Protein AF-A0AAW6TTZ0-F1 (afdb_monomer_lite)

Sequence (86 aa):
MSKRKNNPIRRQSPKDGSDACAAPESFRAVSLKAIAELLDTTRSSARRWLKEAGIRPISLGRGAKGAIRYRWAEVEAWLKSRQYVE

InterPro domains:
  IPR009061 Putative DNA-binding domain superfamily [SSF46955] (30-84)
  IPR036388 Winged helix-like DNA-binding domain superfamily [G3DSA:1.10.10.10] (29-86)
  IPR041657 Helix-turn-helix domain, group 17 [PF12728] (31-82)

Secondary structure (DSSP, 8-state):
----------------------------EEEHHHHHHHTTS-HHHHHHHHHHTTPPPEEESSGGGPEEEEEHHHHHHHHHHHHTT-

Radius of gyration: 26.37 Å; chains: 1; bounding box: 53×28×86 Å

pLDDT: mean 76.61, std 19.23, range [37.72, 95.75]

Structure (mmCIF, N/CA/C/O backbone):
data_AF-A0AAW6TTZ0-F1
#
_entry.id   AF-A0AAW6TTZ0-F1
#
loop_
_atom_site.group_PDB
_atom_site.id
_atom_site.type_symbol
_atom_site.label_atom_id
_atom_site.label_alt_id
_atom_site.label_comp_id
_atom_site.label_asym_id
_atom_site.label_entity_id
_atom_site.label_seq_id
_atom_site.pdbx_PDB_ins_code
_atom_site.Cartn_x
_atom_site.Cartn_y
_atom_site.Cartn_z
_atom_site.occupancy
_atom_site.B_iso_or_equiv
_atom_site.auth_seq_id
_atom_site.auth_comp_id
_atom_site.auth_asym_id
_atom_site.auth_atom_id
_atom_site.pdbx_PDB_model_num
ATOM 1 N N . MET A 1 1 ? -36.568 20.646 -73.702 1.00 37.72 1 MET A N 1
ATOM 2 C CA . MET A 1 1 ? -36.976 19.265 -73.366 1.00 37.72 1 MET A CA 1
ATOM 3 C C . MET A 1 1 ? -36.290 18.818 -72.075 1.00 37.72 1 MET A C 1
ATOM 5 O O . MET A 1 1 ? -35.076 18.849 -72.001 1.00 37.72 1 MET A O 1
ATOM 9 N N . SER A 1 2 ? -37.107 18.480 -71.074 1.00 43.75 2 SER A N 1
ATOM 10 C CA . SER A 1 2 ? -36.943 17.509 -69.973 1.00 43.75 2 SER A CA 1
ATOM 11 C C . SER A 1 2 ? -35.640 17.346 -69.157 1.00 43.75 2 SER A C 1
ATOM 13 O O . SER A 1 2 ? -34.696 16.705 -69.590 1.00 43.75 2 SER A O 1
ATOM 15 N N . LYS A 1 3 ? -35.779 17.723 -67.869 1.00 46.62 3 LYS A N 1
ATOM 16 C CA . LYS A 1 3 ? -35.521 16.954 -66.622 1.00 46.62 3 LYS A CA 1
ATOM 17 C C . LYS A 1 3 ? -34.110 16.378 -66.363 1.00 46.62 3 LYS A C 1
ATOM 19 O O . LYS A 1 3 ? -33.745 15.377 -66.961 1.00 46.62 3 LYS A O 1
ATOM 24 N N . ARG A 1 4 ? -33.515 16.752 -65.217 1.00 50.53 4 ARG A N 1
ATOM 25 C CA . ARG A 1 4 ? -33.547 15.939 -63.971 1.00 50.53 4 ARG A CA 1
ATOM 26 C C . ARG A 1 4 ? -32.843 16.639 -62.795 1.00 50.53 4 ARG A C 1
ATOM 28 O O . ARG A 1 4 ? -31.717 17.099 -62.903 1.00 50.53 4 ARG A O 1
ATOM 35 N N . LYS A 1 5 ? -33.561 16.687 -61.668 1.00 57.16 5 LYS A N 1
ATOM 36 C CA . LYS A 1 5 ? -33.098 17.032 -60.315 1.00 57.16 5 LYS A CA 1
ATOM 37 C C . LYS A 1 5 ? -32.169 15.925 -59.799 1.00 57.16 5 LYS A C 1
ATOM 39 O O . LYS A 1 5 ? -32.521 14.769 -60.012 1.00 57.16 5 LYS A O 1
ATOM 44 N N . ASN A 1 6 ? -31.130 16.246 -59.021 1.00 52.72 6 ASN A N 1
ATOM 45 C CA . ASN A 1 6 ? -30.822 15.460 -57.819 1.00 52.72 6 ASN A CA 1
ATOM 46 C C . ASN A 1 6 ? -29.912 16.208 -56.826 1.00 52.72 6 ASN A C 1
ATOM 48 O O . ASN A 1 6 ? -28.787 16.575 -57.145 1.00 52.72 6 ASN A O 1
ATOM 52 N N . ASN A 1 7 ? -30.427 16.388 -55.610 1.00 61.09 7 ASN A N 1
ATOM 53 C CA . 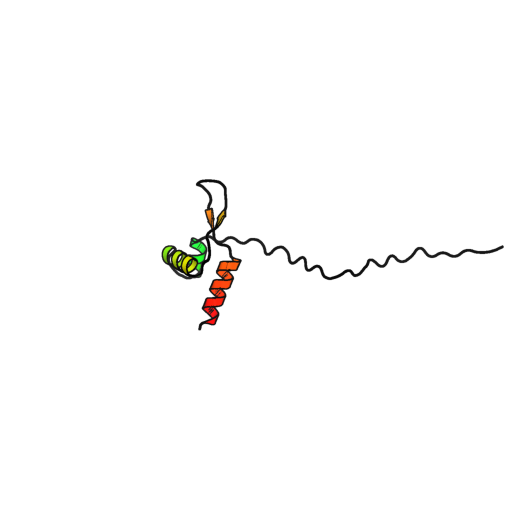ASN A 1 7 ? -29.727 16.853 -54.413 1.00 61.09 7 ASN A CA 1
ATOM 54 C C . ASN A 1 7 ? -28.570 15.906 -54.041 1.00 61.09 7 ASN A C 1
ATOM 56 O O . ASN A 1 7 ? -28.820 14.704 -53.904 1.00 61.09 7 ASN A O 1
ATOM 60 N N . PRO A 1 8 ? -27.359 16.394 -53.729 1.00 52.69 8 PRO A N 1
ATOM 61 C CA . PRO A 1 8 ? -26.413 15.605 -52.959 1.00 52.69 8 PRO A CA 1
ATOM 62 C C . PRO A 1 8 ? -26.786 15.663 -51.469 1.00 52.69 8 PRO A C 1
ATOM 64 O O . PRO A 1 8 ? -26.463 16.594 -50.740 1.00 52.69 8 PRO A O 1
ATOM 67 N N . ILE A 1 9 ? -27.554 14.647 -51.073 1.00 54.59 9 ILE A N 1
ATOM 68 C CA . ILE A 1 9 ? -27.615 13.967 -49.770 1.00 54.59 9 ILE A CA 1
ATOM 69 C C . ILE A 1 9 ? -26.792 14.642 -48.658 1.00 54.59 9 ILE A C 1
ATOM 71 O O . ILE A 1 9 ? -25.571 14.502 -48.565 1.00 54.59 9 ILE A O 1
ATOM 75 N N . ARG A 1 10 ? -27.516 15.312 -47.754 1.00 45.22 10 ARG A N 1
ATOM 76 C CA . ARG A 1 10 ? -27.067 15.721 -46.422 1.00 45.22 10 ARG A CA 1
ATOM 77 C C . ARG A 1 10 ? -26.657 14.452 -45.667 1.00 45.22 10 ARG A C 1
ATOM 79 O O . ARG A 1 10 ? -27.516 13.735 -45.162 1.00 45.22 10 ARG A O 1
ATOM 86 N N . ARG A 1 11 ? -25.359 14.142 -45.628 1.00 48.66 11 ARG A N 1
ATOM 87 C CA . ARG A 1 11 ? -24.820 13.078 -44.772 1.00 48.66 11 ARG A CA 1
ATOM 88 C C . ARG A 1 11 ? -24.981 13.531 -43.323 1.00 48.66 11 ARG A C 1
ATOM 90 O O . ARG A 1 11 ? -24.150 14.256 -42.790 1.00 48.66 11 ARG A O 1
ATOM 97 N N . GLN A 1 12 ? -26.110 13.174 -42.722 1.00 54.69 12 GLN A N 1
ATOM 98 C CA . GLN A 1 12 ? -26.245 13.150 -41.277 1.00 54.69 12 GLN A CA 1
ATOM 99 C C . GLN A 1 12 ? -25.323 12.037 -40.789 1.00 54.69 12 GLN A C 1
ATOM 101 O O . GLN A 1 12 ? -25.578 10.862 -41.046 1.00 54.69 12 GLN A O 1
ATOM 106 N N . SER A 1 13 ? -24.213 12.421 -40.162 1.00 53.12 13 SER A N 1
ATOM 107 C CA . SER A 1 13 ? -23.390 11.485 -39.409 1.00 53.12 13 SER A CA 1
ATOM 108 C C . SER A 1 13 ? -24.276 10.813 -38.354 1.00 53.12 13 SER A C 1
ATOM 110 O O . SER A 1 13 ? -25.032 11.524 -37.678 1.00 53.12 13 SER A O 1
ATOM 112 N N . PRO A 1 14 ? -24.234 9.477 -38.227 1.00 51.28 14 PRO A N 1
ATOM 113 C CA . PRO A 1 14 ? -25.022 8.767 -37.236 1.00 51.28 14 PRO A CA 1
ATOM 114 C C . PRO A 1 14 ? -24.680 9.290 -35.844 1.00 51.28 14 PRO A C 1
ATOM 116 O O . PRO A 1 14 ? -23.511 9.367 -35.467 1.00 51.28 14 PRO A O 1
ATOM 119 N N . LYS A 1 15 ? -25.712 9.646 -35.077 1.00 53.97 15 LYS A N 1
ATOM 120 C CA . LYS A 1 15 ? -25.631 9.657 -33.619 1.00 53.97 15 LYS A CA 1
ATOM 121 C C . LYS A 1 15 ? -25.629 8.196 -33.157 1.00 53.97 15 LYS A C 1
ATOM 123 O O . LYS A 1 15 ? -26.653 7.702 -32.702 1.00 53.97 15 LYS A O 1
ATOM 128 N N . ASP A 1 16 ? -24.499 7.522 -33.333 1.00 47.22 16 ASP A N 1
ATOM 129 C CA . ASP A 1 16 ? -24.105 6.413 -32.467 1.00 47.22 16 ASP A CA 1
ATOM 130 C C . ASP A 1 16 ? -23.553 7.097 -31.212 1.00 47.22 16 ASP A C 1
ATOM 132 O O . ASP A 1 16 ? -22.655 7.930 -31.279 1.00 47.22 16 ASP A O 1
ATOM 136 N N . GLY A 1 17 ? -24.240 7.008 -30.083 1.00 48.34 17 GLY A N 1
ATOM 137 C CA . GLY A 1 17 ? -24.260 5.755 -29.352 1.00 48.34 17 GLY A CA 1
ATOM 138 C C . GLY A 1 17 ? -23.120 5.869 -28.356 1.00 48.34 17 GLY A C 1
ATOM 139 O O . GLY A 1 17 ? -21.955 5.815 -28.723 1.00 48.34 17 GLY A O 1
ATOM 140 N N . SER A 1 18 ? -23.480 6.181 -27.119 1.00 56.12 18 SER A N 1
ATOM 141 C CA . SER A 1 18 ? -22.599 6.349 -25.977 1.00 56.12 18 SER A CA 1
ATOM 142 C C . SER A 1 18 ? -21.485 5.301 -25.938 1.00 56.12 18 SER A C 1
ATOM 144 O O . SER A 1 18 ? -21.718 4.184 -25.495 1.00 56.12 18 SER A O 1
ATOM 146 N N . ASP A 1 19 ? -20.269 5.689 -26.302 1.00 45.28 19 ASP A N 1
ATOM 147 C CA . ASP A 1 19 ? -19.084 5.066 -25.736 1.00 45.28 19 ASP A CA 1
ATOM 148 C C . ASP A 1 19 ? -18.474 6.100 -24.807 1.00 45.28 19 ASP A C 1
ATOM 150 O O . ASP A 1 19 ? -17.786 7.045 -25.207 1.00 45.28 19 ASP A O 1
ATOM 154 N N . ALA A 1 20 ? -18.830 5.966 -23.532 1.00 50.12 20 ALA A N 1
ATOM 155 C CA . ALA A 1 20 ? -18.064 6.555 -22.462 1.00 50.12 20 ALA A CA 1
ATOM 156 C C . ALA A 1 20 ? -16.668 5.926 -22.522 1.00 50.12 20 ALA A C 1
ATOM 158 O O . ALA A 1 20 ? -16.351 5.006 -21.774 1.00 50.12 20 ALA A O 1
ATOM 159 N N . CYS A 1 21 ? -15.806 6.465 -23.382 1.00 44.12 21 CYS A N 1
ATOM 160 C CA . CYS A 1 21 ? -14.368 6.402 -23.207 1.00 44.12 21 CYS A CA 1
ATOM 161 C C . CYS A 1 21 ? -14.042 7.249 -21.973 1.00 44.12 21 CYS A C 1
ATOM 163 O O . CYS A 1 21 ? -13.448 8.323 -22.069 1.00 44.12 21 CYS A O 1
ATOM 165 N N . ALA A 1 22 ? -14.496 6.795 -20.800 1.00 48.53 22 ALA A N 1
ATOM 166 C CA . ALA A 1 22 ? -13.909 7.189 -19.542 1.00 48.53 22 ALA A CA 1
ATOM 167 C C . ALA A 1 22 ? -12.420 6.912 -19.726 1.00 48.53 22 ALA A C 1
ATOM 169 O O . ALA A 1 22 ? -12.028 5.765 -19.953 1.00 48.53 22 ALA A O 1
ATOM 170 N N . ALA A 1 23 ? -11.621 7.983 -19.772 1.00 50.97 23 ALA A N 1
ATOM 171 C CA . ALA A 1 23 ? -10.173 7.885 -19.846 1.00 50.97 23 ALA A CA 1
ATOM 172 C C . ALA A 1 23 ? -9.749 6.769 -18.884 1.00 50.97 23 ALA A C 1
ATOM 174 O O . ALA A 1 23 ? -10.241 6.788 -17.751 1.00 50.97 23 ALA A O 1
ATOM 175 N N . PRO A 1 24 ? -8.946 5.778 -19.323 1.00 52.75 24 PRO A N 1
ATOM 176 C CA . PRO A 1 24 ? -8.609 4.641 -18.478 1.00 52.75 24 PRO A CA 1
ATOM 177 C C . PRO A 1 24 ? -8.119 5.225 -17.168 1.00 52.75 24 PRO A C 1
ATOM 179 O O . PRO A 1 24 ? -7.160 6.001 -17.204 1.00 52.75 24 PRO A O 1
ATOM 182 N N . GLU A 1 25 ? -8.849 4.963 -16.075 1.00 58.03 25 GLU A N 1
ATOM 183 C CA . GLU A 1 25 ? -8.584 5.563 -14.772 1.00 58.03 25 GLU A CA 1
ATOM 184 C C 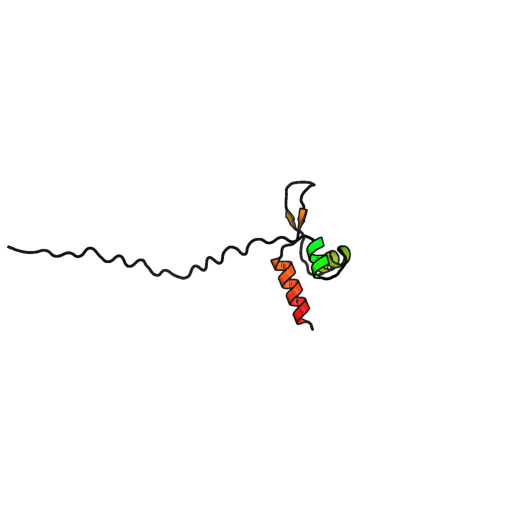. GLU A 1 25 ? -7.083 5.489 -14.555 1.00 58.03 25 GLU A C 1
ATOM 186 O O . GLU A 1 25 ? -6.508 4.398 -14.499 1.00 58.03 25 GLU A O 1
ATOM 191 N N . SER A 1 26 ? -6.437 6.655 -14.612 1.00 62.88 26 SER A N 1
ATOM 192 C CA . SER A 1 26 ? -4.992 6.752 -14.765 1.00 62.88 26 SER A CA 1
ATOM 193 C C . SER A 1 26 ? -4.351 5.840 -13.730 1.00 62.88 26 SER A C 1
ATOM 195 O O . SER A 1 26 ? -4.588 6.025 -12.534 1.00 62.88 26 SER A O 1
ATOM 197 N N . PHE A 1 27 ? -3.623 4.814 -14.178 1.00 72.06 27 PHE A N 1
ATOM 198 C CA . PHE A 1 27 ? -3.087 3.802 -13.278 1.00 72.06 27 PHE A CA 1
ATOM 199 C C . PHE A 1 27 ? -2.170 4.481 -12.260 1.00 72.06 27 PHE A C 1
ATOM 201 O O . PHE A 1 27 ? -1.028 4.844 -12.555 1.00 72.06 27 PHE A O 1
ATOM 208 N N . ARG A 1 28 ? -2.691 4.693 -11.051 1.00 87.69 28 ARG A N 1
ATOM 209 C CA . ARG A 1 28 ? -1.993 5.411 -9.993 1.00 87.69 28 ARG A CA 1
ATOM 210 C C . ARG A 1 28 ? -1.440 4.401 -9.008 1.00 87.69 28 ARG A C 1
ATOM 212 O O . ARG A 1 28 ? -2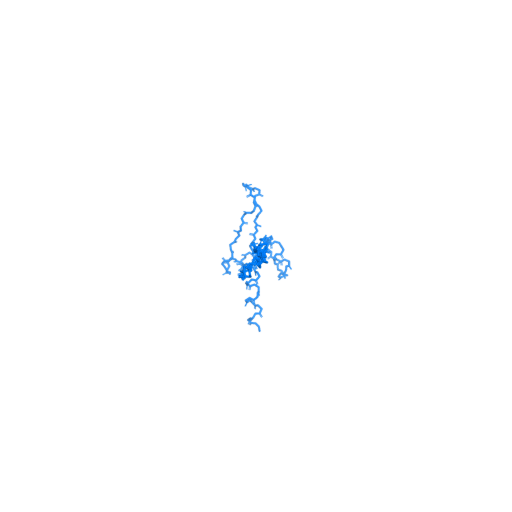.179 3.668 -8.354 1.00 87.69 28 ARG A O 1
ATOM 219 N N . ALA A 1 29 ? -0.119 4.371 -8.903 1.00 90.81 29 ALA A N 1
ATOM 220 C CA . ALA A 1 29 ? 0.593 3.487 -7.998 1.00 90.81 29 ALA A CA 1
ATOM 221 C C . ALA A 1 29 ? 1.282 4.297 -6.895 1.00 90.81 29 ALA A C 1
ATOM 223 O O . ALA A 1 29 ? 2.147 5.138 -7.155 1.00 90.81 29 ALA A O 1
ATOM 224 N N . VAL A 1 30 ? 0.925 4.023 -5.647 1.00 92.00 30 VAL A N 1
ATOM 225 C CA . VAL A 1 30 ? 1.430 4.742 -4.471 1.00 92.00 30 VAL A CA 1
ATOM 226 C C . VAL A 1 30 ? 2.476 3.921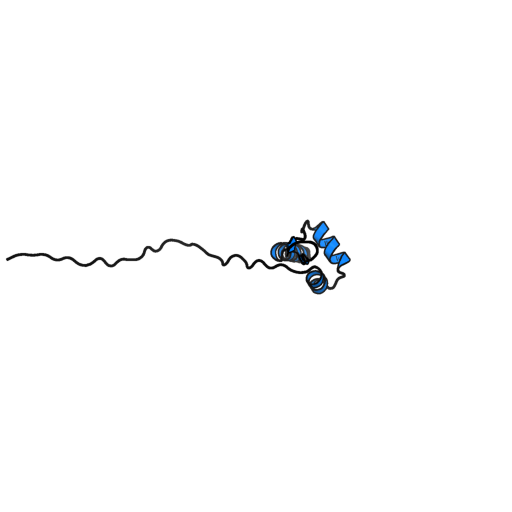 -3.727 1.00 92.00 30 VAL A C 1
ATOM 228 O O . VAL A 1 30 ? 2.480 2.692 -3.768 1.00 92.00 30 VAL A O 1
ATOM 231 N N . SER A 1 31 ? 3.426 4.597 -3.086 1.00 93.56 31 SER A N 1
ATOM 232 C CA . SER A 1 31 ? 4.442 3.934 -2.267 1.00 93.56 31 SER A CA 1
ATOM 233 C C . SER A 1 31 ? 3.900 3.637 -0.870 1.00 93.56 31 SER A C 1
ATOM 235 O O . SER A 1 31 ? 3.005 4.323 -0.382 1.00 93.56 31 SER A O 1
ATOM 237 N N . LEU A 1 32 ? 4.496 2.657 -0.184 1.00 93.25 32 LEU A N 1
ATOM 238 C CA . LEU A 1 32 ? 4.159 2.377 1.216 1.00 93.25 32 LEU A CA 1
ATOM 239 C C . LEU A 1 32 ? 4.377 3.595 2.126 1.00 93.25 32 LEU A C 1
ATOM 241 O O . LEU A 1 32 ? 3.634 3.790 3.079 1.00 93.25 32 LEU A O 1
ATOM 245 N N . LYS A 1 33 ? 5.408 4.402 1.832 1.00 94.50 33 LYS A N 1
ATOM 246 C CA . LYS A 1 33 ? 5.723 5.618 2.588 1.00 94.50 33 LYS A CA 1
ATOM 247 C C . LYS A 1 33 ? 4.575 6.628 2.505 1.00 94.50 33 LYS A C 1
ATOM 249 O O . LYS A 1 33 ? 4.130 7.084 3.544 1.00 94.50 33 LYS A O 1
ATOM 254 N N . ALA A 1 34 ? 4.059 6.888 1.304 1.00 93.38 34 ALA A N 1
ATOM 255 C CA . ALA A 1 34 ? 2.950 7.822 1.116 1.00 93.38 34 ALA A CA 1
ATOM 256 C C . ALA A 1 34 ? 1.667 7.356 1.826 1.00 93.38 34 ALA A C 1
ATOM 258 O O . ALA A 1 34 ? 0.956 8.167 2.402 1.00 93.38 34 ALA A O 1
ATOM 259 N N . ILE A 1 35 ? 1.387 6.046 1.825 1.00 92.38 35 ILE A N 1
ATOM 260 C CA . ILE A 1 35 ? 0.235 5.489 2.556 1.00 92.38 35 ILE A CA 1
ATOM 261 C C . ILE A 1 35 ? 0.414 5.661 4.068 1.00 92.38 35 ILE A C 1
ATOM 263 O O . ILE A 1 35 ? -0.535 5.996 4.764 1.00 92.38 35 ILE A O 1
ATOM 267 N N . ALA A 1 36 ? 1.626 5.433 4.576 1.00 94.06 36 ALA A N 1
ATOM 268 C CA . ALA A 1 36 ? 1.927 5.600 5.992 1.00 94.06 36 ALA A CA 1
ATOM 269 C C . ALA A 1 36 ? 1.788 7.065 6.440 1.00 94.06 36 ALA A C 1
ATOM 271 O O . ALA A 1 36 ? 1.200 7.315 7.483 1.00 94.06 36 ALA A O 1
ATOM 272 N N . GLU A 1 37 ? 2.262 8.014 5.626 1.00 94.88 37 GLU A N 1
ATOM 273 C CA . GLU A 1 37 ? 2.100 9.456 5.866 1.00 94.88 37 GLU A CA 1
ATOM 274 C C . GLU A 1 37 ? 0.626 9.884 5.824 1.00 94.88 37 GLU A C 1
ATOM 276 O O . GLU A 1 37 ? 0.186 10.630 6.688 1.00 94.88 37 GLU A O 1
ATOM 281 N N . LEU A 1 38 ? -0.159 9.369 4.871 1.00 91.31 38 LEU A N 1
ATOM 282 C CA . LEU A 1 38 ? -1.594 9.664 4.768 1.00 91.31 38 LEU A CA 1
ATOM 283 C C . LEU A 1 38 ? -2.390 9.192 5.994 1.00 91.31 38 LEU A C 1
ATOM 285 O O . LEU A 1 38 ? -3.380 9.811 6.366 1.00 91.31 38 LEU A O 1
ATOM 289 N N . LEU A 1 39 ? -1.974 8.075 6.588 1.00 90.12 39 LEU A N 1
ATOM 290 C CA . LEU A 1 39 ? -2.613 7.462 7.752 1.00 90.12 39 LEU A CA 1
ATOM 291 C C . LEU A 1 39 ? -2.026 7.932 9.089 1.00 90.12 39 LEU A C 1
ATOM 293 O O . LEU A 1 39 ? -2.403 7.377 10.119 1.00 90.12 39 LEU A O 1
ATOM 297 N N . ASP A 1 40 ? -1.068 8.862 9.060 1.00 92.94 40 ASP A N 1
ATOM 298 C CA . ASP A 1 40 ? -0.276 9.292 10.218 1.00 92.94 40 ASP A CA 1
ATOM 299 C C . ASP A 1 40 ? 0.244 8.108 11.059 1.00 92.94 40 ASP A C 1
ATOM 301 O O . ASP A 1 40 ? 0.039 7.983 12.266 1.00 92.94 40 ASP A O 1
ATOM 305 N N . THR A 1 41 ? 0.863 7.136 10.384 1.00 93.44 41 THR A N 1
ATOM 306 C CA . THR A 1 41 ? 1.299 5.885 11.011 1.00 93.44 41 THR A CA 1
ATOM 307 C C . THR A 1 41 ? 2.670 5.426 10.524 1.00 93.44 41 THR A C 1
ATOM 309 O O . THR A 1 41 ? 3.282 5.987 9.614 1.00 93.44 41 THR A O 1
ATOM 312 N N . THR A 1 42 ? 3.183 4.347 11.117 1.00 95.75 42 THR A N 1
ATOM 313 C CA . THR A 1 42 ? 4.450 3.750 10.683 1.00 95.75 42 THR A CA 1
ATOM 314 C C . THR A 1 42 ? 4.275 2.900 9.423 1.00 95.75 42 THR A C 1
ATOM 316 O O . THR A 1 42 ? 3.243 2.268 9.191 1.00 95.75 42 THR A O 1
ATOM 319 N N . ARG A 1 43 ? 5.345 2.780 8.626 1.00 93.75 43 ARG A N 1
ATOM 320 C CA . ARG A 1 43 ? 5.371 1.904 7.438 1.00 93.75 43 ARG A CA 1
ATOM 321 C C . ARG A 1 43 ? 5.026 0.444 7.762 1.00 93.75 43 ARG A C 1
ATOM 323 O O . ARG A 1 43 ? 4.401 -0.224 6.941 1.00 93.75 43 ARG A O 1
ATOM 330 N N . SER A 1 44 ? 5.427 -0.047 8.935 1.00 95.38 44 SER A N 1
ATOM 331 C CA . SER A 1 44 ? 5.144 -1.415 9.385 1.00 95.38 44 SER A CA 1
ATOM 332 C C . SER A 1 44 ? 3.655 -1.621 9.659 1.00 95.38 44 SER A C 1
ATOM 334 O O . SER A 1 44 ? 3.087 -2.605 9.184 1.00 95.38 44 SER A O 1
ATOM 336 N N . SER A 1 45 ? 3.015 -0.668 10.347 1.00 94.88 45 SER A N 1
ATOM 337 C CA . SER A 1 45 ? 1.570 -0.677 10.605 1.00 94.88 45 SER A CA 1
ATOM 338 C C . SER A 1 45 ? 0.777 -0.605 9.303 1.00 94.88 45 SER A C 1
ATOM 340 O O . SER A 1 45 ? -0.054 -1.472 9.047 1.00 94.88 45 SER A O 1
ATOM 342 N N . ALA A 1 46 ? 1.114 0.343 8.421 1.00 93.75 46 ALA A N 1
ATOM 343 C CA . ALA A 1 46 ? 0.474 0.469 7.113 1.00 93.75 46 ALA A CA 1
ATOM 344 C C . ALA A 1 46 ? 0.592 -0.829 6.297 1.00 93.75 46 ALA A C 1
ATOM 346 O O . ALA A 1 46 ? -0.392 -1.312 5.745 1.00 93.75 46 ALA A O 1
ATOM 347 N N . ARG A 1 47 ? 1.775 -1.458 6.262 1.00 94.00 47 ARG A N 1
ATOM 348 C CA . ARG A 1 47 ? 1.975 -2.731 5.549 1.00 94.00 47 ARG A CA 1
ATOM 349 C C . ARG A 1 47 ? 1.122 -3.855 6.124 1.00 94.00 47 ARG A C 1
ATOM 351 O O . ARG A 1 47 ? 0.590 -4.658 5.360 1.00 94.00 47 ARG A O 1
ATOM 358 N N . ARG A 1 48 ? 1.034 -3.939 7.453 1.00 94.81 48 ARG A N 1
ATOM 359 C CA . ARG A 1 48 ? 0.216 -4.938 8.142 1.00 94.81 48 ARG A CA 1
ATOM 360 C C . ARG A 1 48 ? -1.256 -4.768 7.775 1.00 94.81 48 ARG A C 1
ATOM 362 O O . ARG A 1 48 ? -1.859 -5.736 7.330 1.00 94.81 48 ARG A O 1
ATOM 369 N N . TRP A 1 49 ? -1.785 -3.553 7.858 1.00 94.31 49 TRP A N 1
ATOM 370 C CA . TRP A 1 49 ? -3.182 -3.274 7.526 1.00 94.31 49 TRP A CA 1
ATOM 371 C C . TRP A 1 49 ? -3.509 -3.525 6.057 1.00 94.31 49 TRP A C 1
ATOM 373 O O . TRP A 1 49 ? -4.525 -4.140 5.765 1.00 94.31 49 TRP A O 1
ATOM 383 N N . LEU A 1 50 ? -2.630 -3.135 5.128 1.00 93.19 50 LEU A N 1
ATOM 384 C CA . LEU A 1 50 ? -2.816 -3.441 3.705 1.00 93.19 50 LEU A CA 1
ATOM 385 C C . LEU A 1 50 ? -2.857 -4.954 3.455 1.00 93.19 50 LEU A C 1
ATOM 387 O O . LEU A 1 50 ? -3.671 -5.427 2.669 1.00 93.19 50 LEU A O 1
ATOM 391 N N . LYS A 1 51 ? -2.014 -5.725 4.155 1.00 94.12 51 LYS A N 1
ATOM 392 C CA . LYS A 1 51 ? -2.025 -7.191 4.082 1.00 94.12 51 LYS A CA 1
ATOM 393 C C . LYS A 1 51 ? -3.317 -7.779 4.658 1.00 94.12 51 LYS A C 1
ATOM 395 O O . LYS A 1 51 ? -3.875 -8.685 4.049 1.00 94.12 51 LYS A O 1
ATOM 400 N N . GLU A 1 52 ? -3.774 -7.284 5.807 1.00 93.75 52 GLU A N 1
ATOM 401 C CA . GLU A 1 52 ? -5.036 -7.695 6.446 1.00 93.75 52 GLU A CA 1
ATOM 402 C C . GLU A 1 52 ? -6.251 -7.352 5.567 1.00 93.75 52 GLU A C 1
ATOM 404 O O . GLU A 1 52 ? -7.173 -8.152 5.463 1.00 93.75 52 GLU A O 1
ATOM 409 N N . ALA A 1 53 ? -6.201 -6.229 4.844 1.00 91.81 53 ALA A N 1
ATOM 410 C CA . ALA A 1 53 ? -7.192 -5.826 3.845 1.00 91.81 53 ALA A CA 1
ATOM 411 C C . ALA A 1 53 ? -7.099 -6.608 2.517 1.00 91.81 53 ALA A C 1
ATOM 413 O O . ALA A 1 53 ? -7.866 -6.349 1.593 1.00 91.81 53 ALA A O 1
ATOM 414 N N . GLY A 1 54 ? -6.142 -7.532 2.378 1.00 94.12 54 GLY A N 1
ATOM 415 C CA . GLY A 1 54 ? -5.939 -8.318 1.157 1.00 94.12 54 GLY A CA 1
ATOM 416 C C . GLY A 1 54 ? -5.308 -7.552 -0.014 1.00 94.12 54 GLY A C 1
ATOM 417 O O . GLY A 1 54 ? -5.181 -8.113 -1.104 1.00 94.12 54 GLY A O 1
ATOM 418 N N . ILE A 1 55 ? -4.863 -6.310 0.194 1.00 93.50 55 ILE A N 1
ATOM 419 C CA . ILE A 1 55 ? -4.263 -5.461 -0.841 1.00 93.50 55 ILE A CA 1
ATOM 420 C C . ILE A 1 55 ? -2.830 -5.920 -1.102 1.00 93.50 55 ILE A C 1
ATOM 422 O O . ILE A 1 55 ? -1.968 -5.921 -0.213 1.00 93.50 55 ILE A O 1
ATOM 426 N N . ARG A 1 56 ? -2.548 -6.303 -2.350 1.00 91.69 56 ARG A N 1
ATOM 427 C CA . ARG A 1 56 ? -1.249 -6.869 -2.725 1.00 91.69 56 ARG A CA 1
ATOM 428 C C . ARG A 1 56 ? -0.301 -5.796 -3.262 1.00 91.69 56 ARG A C 1
ATOM 430 O O . ARG A 1 56 ? -0.697 -4.970 -4.084 1.00 91.69 56 ARG A O 1
ATOM 437 N N . PRO A 1 57 ? 0.979 -5.819 -2.853 1.00 91.75 57 PRO A N 1
ATOM 438 C CA . PRO A 1 57 ? 1.983 -4.979 -3.477 1.00 91.75 57 PRO A CA 1
ATOM 439 C C . PRO A 1 57 ? 2.219 -5.401 -4.930 1.00 91.75 57 PRO A C 1
ATOM 441 O O . PRO A 1 57 ? 2.253 -6.586 -5.260 1.00 91.75 57 PRO A O 1
ATOM 444 N N . ILE A 1 58 ? 2.464 -4.412 -5.776 1.00 90.88 58 ILE A N 1
ATOM 445 C CA . ILE A 1 58 ? 2.900 -4.558 -7.159 1.00 90.88 58 ILE A CA 1
ATOM 446 C C . ILE A 1 58 ? 4.339 -4.059 -7.291 1.00 90.88 58 ILE A C 1
ATOM 448 O O . ILE A 1 58 ? 4.704 -3.003 -6.772 1.00 90.88 58 ILE A O 1
ATOM 452 N N . SER A 1 59 ? 5.170 -4.812 -8.002 1.00 89.25 59 SER A N 1
ATOM 453 C CA . SER A 1 59 ? 6.521 -4.372 -8.346 1.00 89.25 59 SER A CA 1
ATOM 454 C C . SER A 1 59 ? 6.460 -3.549 -9.628 1.00 89.25 59 SER A C 1
ATOM 456 O O . SER A 1 59 ? 6.108 -4.075 -10.681 1.00 89.25 59 SER A O 1
ATOM 458 N N . LEU A 1 60 ? 6.805 -2.263 -9.555 1.00 85.31 60 LEU A N 1
ATOM 459 C CA . LEU A 1 60 ? 6.986 -1.422 -10.738 1.00 85.31 60 LEU A CA 1
ATOM 460 C C . LEU A 1 60 ? 8.472 -1.314 -11.082 1.00 85.31 60 LEU A C 1
ATOM 462 O O . LEU A 1 60 ? 9.260 -0.767 -10.311 1.00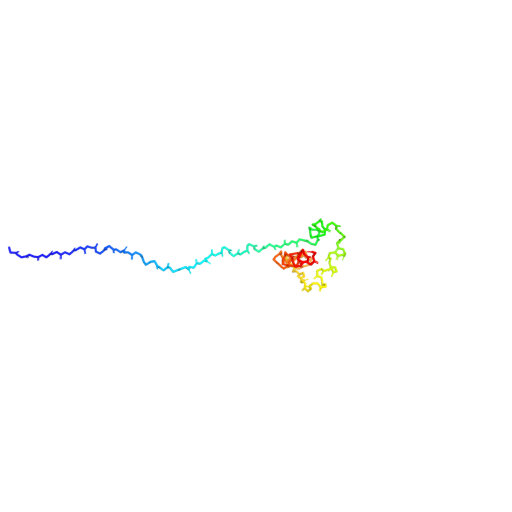 85.31 60 LEU A O 1
ATOM 466 N N . GLY A 1 61 ? 8.847 -1.832 -12.253 1.00 81.56 61 GLY A N 1
ATOM 467 C CA . GLY A 1 61 ? 10.228 -1.893 -12.743 1.00 81.56 61 GLY A CA 1
ATOM 468 C C . GLY A 1 61 ? 10.729 -3.329 -12.927 1.00 81.56 61 GLY A C 1
ATOM 469 O O . GLY A 1 61 ? 10.058 -4.285 -12.544 1.00 81.56 61 GLY A O 1
ATOM 470 N N . ARG A 1 62 ? 11.906 -3.492 -13.546 1.00 75.94 62 ARG A N 1
ATOM 471 C CA . ARG A 1 62 ? 12.509 -4.812 -13.805 1.00 75.94 62 ARG A CA 1
ATOM 472 C C . ARG A 1 62 ? 13.591 -5.149 -12.775 1.00 75.94 62 ARG A C 1
ATOM 474 O O . ARG A 1 62 ? 14.438 -4.314 -12.461 1.00 75.94 62 ARG A O 1
ATOM 481 N N . GLY A 1 63 ? 13.595 -6.401 -12.319 1.00 72.81 63 GLY A N 1
ATOM 482 C CA . GLY A 1 63 ? 14.651 -6.975 -11.479 1.00 72.81 63 GLY A CA 1
ATOM 483 C C . GLY A 1 63 ? 14.685 -6.444 -10.042 1.00 72.81 63 GLY A C 1
ATOM 484 O O . GLY A 1 63 ? 13.709 -5.894 -9.537 1.00 72.81 63 GLY A O 1
ATOM 485 N N . ALA A 1 64 ? 15.839 -6.588 -9.384 1.00 68.25 64 ALA A N 1
ATOM 486 C CA . ALA A 1 64 ? 16.055 -6.245 -7.971 1.00 68.25 64 ALA A CA 1
ATOM 487 C C . ALA A 1 64 ? 15.848 -4.756 -7.619 1.00 68.25 64 ALA A C 1
ATOM 489 O O . ALA A 1 64 ? 15.801 -4.400 -6.446 1.00 68.25 64 ALA A O 1
ATOM 490 N N . LYS A 1 65 ? 15.718 -3.883 -8.627 1.00 73.31 65 LYS A N 1
ATOM 491 C CA . LYS A 1 65 ? 15.455 -2.444 -8.466 1.00 73.31 65 LYS A CA 1
ATOM 492 C C . LYS A 1 65 ? 13.971 -2.080 -8.592 1.00 73.31 65 LYS A C 1
ATOM 494 O O . LYS A 1 65 ? 13.636 -0.899 -8.555 1.00 73.31 65 LYS A O 1
ATOM 499 N N . GLY A 1 66 ? 13.086 -3.064 -8.776 1.00 79.69 66 GLY A N 1
ATOM 500 C CA . GLY A 1 66 ? 11.646 -2.834 -8.850 1.00 79.69 66 GLY A CA 1
ATOM 501 C C . GLY A 1 66 ? 11.130 -2.161 -7.578 1.00 79.69 66 GLY A C 1
ATOM 502 O O . GLY A 1 66 ? 11.329 -2.660 -6.471 1.00 79.69 66 GLY A O 1
ATOM 503 N N . ALA A 1 67 ? 10.461 -1.021 -7.726 1.00 86.00 67 ALA A N 1
ATOM 504 C CA . ALA A 1 67 ? 9.872 -0.323 -6.597 1.00 86.00 67 ALA A CA 1
ATOM 505 C C . ALA A 1 67 ? 8.569 -1.017 -6.194 1.00 86.00 67 ALA A C 1
ATOM 507 O O . ALA A 1 67 ? 7.660 -1.167 -7.011 1.00 86.00 67 ALA A O 1
ATOM 508 N N . ILE A 1 68 ? 8.456 -1.387 -4.919 1.00 89.62 68 ILE A N 1
ATOM 509 C CA . ILE A 1 68 ? 7.202 -1.894 -4.364 1.00 89.62 68 ILE A CA 1
ATOM 510 C C . ILE A 1 68 ? 6.199 -0.745 -4.251 1.00 89.62 68 ILE A C 1
ATOM 512 O O . ILE A 1 68 ? 6.443 0.256 -3.568 1.00 89.62 68 ILE A O 1
ATOM 516 N N . ARG A 1 69 ? 5.063 -0.898 -4.924 1.00 93.12 69 ARG A N 1
ATOM 517 C CA . ARG A 1 69 ? 3.944 0.045 -4.937 1.00 93.12 69 ARG A CA 1
ATOM 518 C C . ARG A 1 69 ? 2.639 -0.677 -4.624 1.00 93.12 69 ARG A C 1
ATOM 520 O O . ARG A 1 69 ? 2.587 -1.900 -4.616 1.00 93.12 69 ARG A O 1
ATOM 527 N N . TYR A 1 70 ? 1.587 0.087 -4.389 1.00 93.62 70 TYR A N 1
ATOM 528 C CA . TYR A 1 70 ? 0.223 -0.403 -4.227 1.00 93.62 70 TYR A CA 1
ATOM 529 C C . TYR A 1 70 ? -0.679 0.319 -5.217 1.00 93.62 70 TYR A C 1
ATOM 531 O O . TYR A 1 70 ? -0.427 1.480 -5.556 1.00 93.62 70 TYR A O 1
ATOM 539 N N . ARG A 1 71 ? -1.717 -0.365 -5.695 1.00 92.81 71 ARG A N 1
ATOM 540 C CA . ARG A 1 71 ? -2.720 0.239 -6.572 1.00 92.81 71 ARG A CA 1
ATOM 541 C C . ARG A 1 71 ? -3.541 1.229 -5.759 1.00 92.81 71 ARG A C 1
ATOM 543 O O . ARG A 1 71 ? -4.134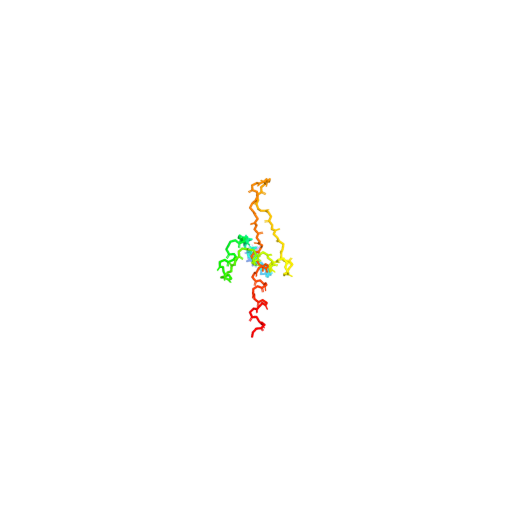 0.852 -4.754 1.00 92.81 71 ARG A O 1
ATOM 550 N N . TRP A 1 72 ? -3.571 2.488 -6.186 1.00 92.56 72 TRP A N 1
ATOM 551 C CA . TRP A 1 72 ? -4.298 3.529 -5.466 1.00 92.56 72 TRP A CA 1
ATOM 552 C C . TRP A 1 72 ? -5.789 3.213 -5.365 1.00 92.56 72 TRP A C 1
ATOM 554 O O . TRP A 1 72 ? -6.334 3.371 -4.288 1.00 92.56 72 TRP A O 1
ATOM 564 N N . ALA A 1 73 ? -6.413 2.687 -6.423 1.00 91.25 73 ALA A N 1
ATOM 565 C CA . ALA A 1 73 ? -7.835 2.336 -6.411 1.00 91.25 73 ALA A CA 1
ATOM 566 C C . ALA A 1 73 ? -8.205 1.344 -5.288 1.00 91.25 73 ALA A C 1
ATOM 568 O O . ALA A 1 73 ? -9.189 1.546 -4.585 1.00 91.25 73 ALA A O 1
ATOM 569 N N . GLU A 1 74 ? -7.384 0.308 -5.066 1.00 92.44 74 GLU A N 1
ATOM 570 C CA . GLU A 1 74 ? -7.602 -0.670 -3.986 1.00 92.44 74 GLU A CA 1
ATOM 571 C C . GLU A 1 74 ? -7.402 -0.035 -2.604 1.00 92.44 74 GLU A C 1
ATOM 573 O O . GLU A 1 74 ? -8.199 -0.250 -1.692 1.00 92.44 74 GLU A O 1
ATOM 578 N N . VAL A 1 75 ? -6.353 0.782 -2.456 1.00 92.00 75 VAL A N 1
ATOM 579 C CA . VAL A 1 75 ? -6.070 1.507 -1.209 1.00 92.00 75 VAL A CA 1
ATOM 580 C C . VAL A 1 75 ? -7.183 2.507 -0.898 1.00 92.00 75 VAL A C 1
ATOM 582 O O . VAL A 1 75 ? -7.636 2.575 0.237 1.00 92.00 75 VAL A O 1
ATOM 585 N N . GLU A 1 76 ? -7.656 3.254 -1.890 1.00 92.38 76 GLU A N 1
ATOM 586 C CA . GLU A 1 76 ? -8.723 4.242 -1.753 1.00 92.38 76 GLU A CA 1
ATOM 587 C C . GLU A 1 76 ? -10.056 3.586 -1.388 1.00 92.38 76 GLU A C 1
ATOM 589 O O . GLU A 1 76 ? -10.729 4.054 -0.471 1.00 92.38 76 GLU A O 1
ATOM 594 N N . ALA A 1 77 ? -10.420 2.484 -2.051 1.00 91.94 77 ALA A N 1
ATOM 595 C CA . ALA A 1 77 ? -11.615 1.717 -1.708 1.00 91.94 77 ALA A CA 1
ATOM 596 C C . ALA A 1 77 ? -11.567 1.229 -0.252 1.00 91.94 77 ALA A C 1
ATOM 598 O O . ALA A 1 77 ? -12.544 1.360 0.486 1.00 91.94 77 ALA A O 1
ATOM 599 N N . TRP A 1 78 ? -10.408 0.741 0.194 1.00 92.75 78 TRP A N 1
ATOM 600 C CA . TRP A 1 78 ? -10.207 0.337 1.582 1.00 92.75 78 TRP A CA 1
ATOM 601 C C . TRP A 1 78 ? -10.289 1.511 2.568 1.00 92.75 78 TRP A C 1
ATOM 603 O O . TRP A 1 78 ? -10.968 1.397 3.589 1.00 92.75 78 TRP A O 1
ATOM 613 N N . LEU A 1 79 ? -9.670 2.656 2.266 1.00 90.06 79 LEU A N 1
ATOM 614 C CA . LEU A 1 79 ? -9.761 3.853 3.111 1.00 90.06 79 LEU A CA 1
ATOM 615 C C . LEU A 1 79 ? -11.215 4.312 3.276 1.00 90.06 79 LEU A C 1
ATOM 617 O O . LEU A 1 79 ? -11.662 4.536 4.400 1.00 90.06 79 LEU A O 1
ATOM 621 N N . LYS A 1 80 ? -11.975 4.362 2.176 1.00 89.50 80 LYS A N 1
ATOM 622 C CA . LYS A 1 80 ? -13.407 4.700 2.196 1.00 89.50 80 LYS A CA 1
ATOM 623 C C . LYS A 1 80 ? -14.220 3.697 3.011 1.00 89.50 80 LYS A C 1
ATOM 625 O O . LYS A 1 80 ? -15.096 4.103 3.766 1.00 89.50 80 LYS A O 1
ATOM 630 N N . SER A 1 81 ? -13.902 2.404 2.913 1.00 87.44 81 SER A N 1
ATOM 631 C CA . SER A 1 81 ? -14.583 1.365 3.697 1.00 87.44 81 SER A CA 1
ATOM 632 C C . SER A 1 81 ? -14.375 1.526 5.205 1.00 87.44 81 SER A C 1
ATOM 634 O O . SER A 1 81 ? -15.282 1.224 5.968 1.00 87.44 81 SER A O 1
ATOM 636 N N . ARG A 1 82 ? -13.217 2.043 5.643 1.00 80.19 82 ARG A N 1
ATOM 637 C CA . ARG A 1 82 ? -12.956 2.328 7.063 1.00 80.19 82 ARG A CA 1
ATOM 638 C C . ARG A 1 82 ? -13.674 3.581 7.548 1.00 80.19 82 ARG A C 1
ATOM 640 O O . ARG A 1 82 ? -14.110 3.600 8.688 1.00 80.19 82 ARG A O 1
ATOM 647 N N . GLN A 1 83 ? -13.798 4.599 6.698 1.00 70.56 83 GLN A N 1
ATOM 648 C CA . GLN A 1 83 ? -14.466 5.852 7.055 1.00 70.56 83 GLN A CA 1
ATOM 649 C C . GLN A 1 83 ? -15.981 5.681 7.254 1.00 70.56 83 GLN A C 1
ATOM 651 O O . GLN A 1 83 ? -16.592 6.468 7.959 1.00 70.56 83 GLN A O 1
ATOM 656 N N . TYR A 1 84 ? -16.582 4.647 6.659 1.00 58.09 84 TYR A N 1
ATOM 657 C CA . TYR A 1 84 ? -18.012 4.341 6.790 1.00 58.09 84 TYR A CA 1
ATOM 658 C C . TYR A 1 84 ? -18.368 3.530 8.050 1.00 58.09 84 TYR A C 1
ATOM 660 O O . TYR A 1 84 ? -19.527 3.168 8.237 1.00 58.09 84 TYR A O 1
ATOM 668 N N . VAL A 1 85 ? -17.371 3.173 8.867 1.00 57.12 85 VAL A N 1
ATOM 669 C CA . VAL A 1 85 ? -17.538 2.355 10.082 1.00 57.12 85 VAL A CA 1
ATOM 670 C C . VAL A 1 85 ? -17.608 3.225 11.352 1.00 57.12 85 VAL A C 1
ATOM 672 O O . VAL A 1 85 ? -17.803 2.683 12.436 1.00 57.12 85 VAL A O 1
ATOM 675 N N . GLU A 1 86 ? -17.501 4.553 11.227 1.00 42.84 86 GLU A N 1
ATOM 676 C CA . GLU A 1 86 ? -17.759 5.512 12.317 1.00 42.84 86 GLU A CA 1
ATOM 677 C C . GLU A 1 86 ? -19.129 6.188 12.205 1.00 42.84 86 GLU A C 1
ATOM 679 O O . GLU A 1 86 ? -19.553 6.503 11.068 1.00 42.84 86 GLU A O 1
#

Organism: NCBI:txid3044600

Foldseek 3Di:
DDDDDDDPDDPPPDPDDDDPPVPPPPFDWAALVVQCVVVVHDSVVSVVVCVVLVFDWDFCDDDPPTGTTTGVVSVVVVVVVVVVVD